Protein AF-A0A7X8MTZ6-F1 (afdb_monomer)

Nearest PDB structures (foldseek):
  8vc9-assembly3_E  TM=8.333E-01  e=2.270E+00  Leptospira interrogans serovar Copenhageni
  7zg0-assembly1_B  TM=5.672E-01  e=3.070E+00  Mus musculus
  7zg0-assembly1_A  TM=5.617E-01  e=3.680E+00  Mus musculus

Secondary structure (DSSP, 8-state):
------------TTSS--GGG--HHHHHHHHHHHHHHHHH--S-HHHHHHHHHHHHHHHHHHHHHH--

Structure (mmCIF, N/CA/C/O backbone):
data_AF-A0A7X8MTZ6-F1
#
_entry.id   AF-A0A7X8MTZ6-F1
#
loop_
_atom_site.group_PDB
_atom_site.id
_atom_site.type_symbol
_atom_site.label_atom_id
_atom_site.label_alt_id
_atom_site.label_comp_id
_atom_site.label_asym_id
_atom_site.label_entity_id
_atom_site.label_seq_id
_atom_site.pdbx_PDB_ins_code
_atom_site.Cartn_x
_atom_site.Cartn_y
_atom_site.Cartn_z
_atom_site.occupancy
_atom_site.B_iso_or_equiv
_atom_site.auth_seq_id
_atom_site.auth_comp_id
_atom_site.auth_asym_id
_atom_site.auth_atom_id
_atom_site.pdbx_PDB_model_num
ATOM 1 N N . MET A 1 1 ? -29.082 10.620 25.661 1.00 47.34 1 MET A N 1
ATOM 2 C CA . MET A 1 1 ? -28.166 11.291 24.724 1.00 47.34 1 MET A CA 1
ATOM 3 C C . MET A 1 1 ? -26.860 10.523 24.765 1.00 47.34 1 MET A C 1
ATOM 5 O O . MET A 1 1 ? -26.145 10.647 25.746 1.00 47.34 1 MET A O 1
ATOM 9 N N . ASN A 1 2 ? -26.633 9.652 23.782 1.00 43.53 2 ASN A N 1
ATOM 10 C CA . ASN A 1 2 ? -25.327 9.054 23.508 1.00 43.53 2 ASN A CA 1
ATOM 11 C C . ASN A 1 2 ? -24.969 9.494 22.089 1.00 43.53 2 ASN A C 1
ATOM 13 O O . ASN A 1 2 ? -25.205 8.781 21.118 1.00 43.53 2 ASN A O 1
ATOM 17 N N . ASP A 1 3 ? -24.506 10.734 22.004 1.00 49.31 3 ASP A N 1
ATOM 18 C CA . ASP A 1 3 ? -23.927 11.345 20.819 1.00 49.31 3 ASP A CA 1
ATOM 19 C C . ASP A 1 3 ? -22.465 10.906 20.737 1.00 49.31 3 ASP A C 1
ATOM 21 O O . ASP A 1 3 ? -21.659 11.337 21.557 1.00 49.31 3 ASP A O 1
ATOM 25 N N . ASN A 1 4 ? -22.166 9.980 19.824 1.00 55.62 4 ASN A N 1
ATOM 26 C CA . ASN A 1 4 ? -20.889 9.818 19.111 1.00 55.62 4 ASN A CA 1
ATOM 27 C C . ASN A 1 4 ? -20.918 8.484 18.353 1.00 55.62 4 ASN A C 1
ATOM 29 O O . ASN A 1 4 ? -20.267 7.513 18.737 1.00 55.62 4 ASN A O 1
ATOM 33 N N . VAL A 1 5 ? -21.699 8.431 17.270 1.00 55.69 5 VAL A N 1
ATOM 34 C CA . VAL A 1 5 ? -21.411 7.481 16.194 1.00 55.69 5 VAL A CA 1
ATOM 35 C C . VAL A 1 5 ? -20.468 8.189 15.228 1.00 55.69 5 VAL A C 1
ATOM 37 O O . VAL A 1 5 ? -20.766 9.255 14.694 1.00 55.69 5 VAL A O 1
ATOM 40 N N . VAL A 1 6 ? -19.272 7.624 15.147 1.00 55.25 6 VAL A N 1
ATOM 41 C CA . VAL A 1 6 ? -18.134 8.048 14.338 1.00 55.25 6 VAL A CA 1
ATOM 42 C C . VAL A 1 6 ? -18.573 8.181 12.879 1.00 55.25 6 VAL A C 1
ATOM 44 O O . VAL A 1 6 ? -19.411 7.409 12.415 1.00 55.25 6 VAL A O 1
ATOM 47 N N . GLY A 1 7 ? -18.055 9.214 12.210 1.00 54.50 7 GLY A N 1
ATOM 48 C CA . GLY A 1 7 ? -18.508 9.688 10.906 1.00 54.50 7 GLY A CA 1
ATOM 49 C C . GLY A 1 7 ? -18.772 8.576 9.897 1.00 54.50 7 GLY A C 1
ATOM 50 O O . GLY A 1 7 ? -17.961 7.671 9.721 1.00 54.50 7 GLY A O 1
ATOM 51 N N . SER A 1 8 ? -19.921 8.673 9.233 1.00 46.12 8 SER A N 1
ATOM 52 C CA . SER A 1 8 ? -20.286 7.855 8.084 1.00 46.12 8 SER A CA 1
ATOM 53 C C . SER A 1 8 ? -19.197 7.967 7.019 1.00 46.12 8 SER A C 1
ATOM 55 O O . SER A 1 8 ? -19.125 8.956 6.291 1.00 46.12 8 SER A O 1
ATOM 57 N N . GLY A 1 9 ? -18.318 6.969 6.967 1.00 53.72 9 GLY A N 1
ATOM 58 C CA . GLY A 1 9 ? -17.284 6.828 5.956 1.00 53.72 9 GLY A CA 1
ATOM 59 C C . GLY A 1 9 ? -17.907 6.496 4.608 1.00 53.72 9 GLY A C 1
ATOM 60 O O . GLY A 1 9 ? -17.914 5.343 4.179 1.00 53.72 9 GLY A O 1
ATOM 61 N N . GLU A 1 10 ? -18.401 7.509 3.900 1.00 45.69 10 GLU A N 1
ATOM 62 C CA . GLU A 1 10 ? -18.535 7.425 2.450 1.00 45.69 10 GLU A CA 1
ATOM 63 C C . GLU A 1 10 ? -17.135 7.548 1.836 1.00 45.69 10 GLU A C 1
ATOM 65 O O . GLU A 1 10 ? -16.781 8.538 1.201 1.00 45.69 10 GLU A O 1
ATOM 70 N N . ALA A 1 11 ? -16.312 6.511 2.027 1.00 52.28 11 ALA A N 1
ATOM 71 C CA . ALA A 1 11 ? -15.227 6.215 1.105 1.00 52.28 11 ALA A CA 1
ATOM 72 C C . ALA A 1 11 ? -15.900 5.810 -0.212 1.00 52.28 11 ALA A C 1
ATOM 74 O O . ALA A 1 11 ? -16.216 4.633 -0.432 1.00 52.28 11 ALA A O 1
ATOM 75 N N . GLY A 1 12 ? -16.247 6.831 -1.001 1.00 49.22 12 GLY A N 1
ATOM 76 C CA . GLY A 1 12 ? -16.827 6.696 -2.324 1.00 49.22 12 GLY A CA 1
ATOM 77 C C . GLY A 1 12 ? -15.963 5.775 -3.172 1.00 49.22 12 GLY A C 1
ATOM 78 O O . GLY A 1 12 ? -14.753 5.677 -2.983 1.00 49.22 12 GLY A O 1
ATOM 79 N N . GLN A 1 13 ? -16.601 5.082 -4.103 1.00 49.56 13 GLN A N 1
ATOM 80 C CA . GLN A 1 13 ? -16.001 4.048 -4.950 1.00 49.56 13 GLN A CA 1
ATOM 81 C C . GLN A 1 13 ? -14.850 4.571 -5.851 1.00 49.56 13 GLN A C 1
ATOM 83 O O . GLN A 1 13 ? -14.182 3.768 -6.490 1.00 49.56 13 GLN A O 1
ATOM 88 N N . ASP A 1 14 ? -14.563 5.881 -5.808 1.00 55.25 14 ASP A N 1
ATOM 89 C CA . ASP A 1 14 ? -13.438 6.593 -6.436 1.00 55.25 14 ASP A CA 1
ATOM 90 C 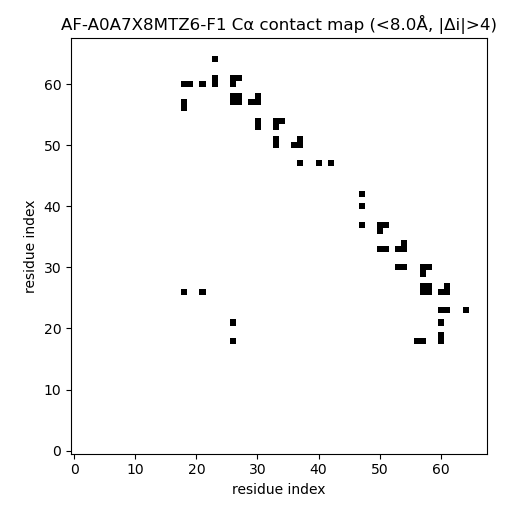C . ASP A 1 14 ? -12.361 7.081 -5.432 1.00 55.25 14 ASP A C 1
ATOM 92 O O . ASP A 1 14 ? -11.612 8.015 -5.715 1.00 55.25 14 ASP A O 1
ATOM 96 N N . ALA A 1 15 ? -12.273 6.506 -4.225 1.00 68.19 15 ALA A N 1
ATOM 97 C CA . ALA A 1 15 ? -11.323 6.962 -3.197 1.00 68.19 15 ALA A CA 1
ATOM 98 C C . ALA A 1 15 ? -9.844 6.796 -3.596 1.00 68.19 15 ALA A C 1
ATOM 100 O O . ALA A 1 15 ? -8.977 7.456 -3.021 1.00 68.19 15 ALA A O 1
ATOM 101 N N . PHE A 1 16 ? -9.552 5.941 -4.580 1.00 77.88 16 PHE A N 1
ATOM 102 C CA . PHE A 1 16 ? -8.191 5.648 -5.004 1.00 77.88 16 PHE A CA 1
ATOM 103 C C . PHE A 1 16 ? -8.041 5.706 -6.527 1.00 77.88 16 PHE A C 1
ATOM 105 O O . PHE A 1 16 ? -8.906 5.201 -7.244 1.00 77.88 16 PHE A O 1
ATOM 112 N N . PRO A 1 17 ? -6.925 6.251 -7.041 1.00 83.38 17 PRO A N 1
ATOM 113 C CA . PRO A 1 17 ? -6.620 6.178 -8.464 1.00 83.38 17 PRO A CA 1
ATOM 114 C C . PRO A 1 17 ? -6.430 4.720 -8.900 1.00 83.38 17 PRO A C 1
ATOM 116 O O . PRO A 1 17 ? -5.958 3.886 -8.120 1.00 83.38 17 PRO A O 1
ATOM 119 N N . ASP A 1 18 ? -6.753 4.411 -10.155 1.00 92.44 18 ASP A N 1
ATOM 120 C CA . ASP A 1 18 ? -6.513 3.086 -10.735 1.00 92.44 18 ASP A CA 1
ATOM 121 C C . ASP A 1 18 ? -5.030 2.690 -10.593 1.00 92.44 18 ASP A C 1
ATOM 123 O O . ASP A 1 18 ? -4.136 3.395 -11.072 1.00 92.44 18 ASP A O 1
ATOM 127 N N . VAL A 1 19 ? -4.765 1.547 -9.946 1.00 94.19 19 VAL A N 1
ATOM 128 C CA . VAL A 1 19 ? -3.409 1.028 -9.694 1.00 94.19 19 VAL A CA 1
ATOM 129 C C . VAL A 1 19 ? -2.611 0.819 -10.979 1.00 94.19 19 VAL A C 1
ATOM 131 O O . VAL A 1 19 ? -1.389 0.963 -10.973 1.00 94.19 19 VAL A O 1
ATOM 134 N N . HIS A 1 20 ? -3.277 0.535 -12.101 1.00 94.00 20 HIS A N 1
ATOM 135 C CA . HIS A 1 20 ? -2.604 0.313 -13.379 1.00 94.00 20 HIS A CA 1
ATOM 136 C C . HIS A 1 20 ? -1.951 1.589 -13.928 1.00 94.00 20 HIS A C 1
ATOM 138 O O . HIS A 1 20 ? -1.002 1.515 -14.710 1.00 94.00 20 HIS A O 1
ATOM 144 N N . THR A 1 21 ? -2.392 2.760 -13.463 1.00 94.88 21 THR A N 1
ATOM 145 C CA . THR A 1 21 ? -1.816 4.059 -13.838 1.00 94.88 21 THR A CA 1
ATOM 146 C C . THR A 1 21 ? -0.570 4.425 -13.025 1.00 94.88 21 THR A C 1
ATOM 148 O O . THR A 1 21 ? 0.153 5.348 -13.399 1.00 94.88 21 THR A O 1
ATOM 151 N N . LEU A 1 22 ? -0.286 3.698 -11.937 1.00 96.31 22 LEU A N 1
ATOM 152 C CA . LEU A 1 22 ? 0.804 4.013 -11.016 1.00 96.31 22 LEU A CA 1
ATOM 153 C C . LEU A 1 22 ? 2.159 3.503 -11.522 1.00 96.31 22 LEU A C 1
ATOM 155 O O . LEU A 1 22 ? 2.282 2.386 -12.050 1.00 96.31 22 LEU A O 1
ATOM 159 N N . SER A 1 23 ? 3.201 4.307 -11.292 1.00 97.06 23 SER A N 1
ATOM 160 C CA . SER A 1 23 ? 4.593 3.854 -11.351 1.00 97.06 23 SER A CA 1
ATOM 161 C C . SER A 1 23 ? 4.910 2.903 -10.191 1.00 97.06 23 SER A C 1
ATOM 163 O O . SER A 1 23 ? 4.189 2.869 -9.192 1.00 97.06 23 SER A O 1
ATOM 165 N N . TYR A 1 24 ? 6.008 2.149 -10.292 1.00 96.88 24 TYR A N 1
ATOM 166 C CA . TYR A 1 24 ? 6.460 1.266 -9.210 1.00 96.88 24 TYR A CA 1
ATOM 167 C C . TYR A 1 24 ? 6.635 2.016 -7.880 1.00 96.88 24 TYR A C 1
ATOM 169 O O . TYR A 1 24 ? 6.132 1.583 -6.848 1.00 96.88 24 TYR A O 1
ATOM 177 N N . GLU A 1 25 ? 7.302 3.174 -7.897 1.00 97.94 25 GLU A N 1
ATOM 178 C CA . GLU A 1 25 ? 7.540 3.957 -6.678 1.00 97.94 25 GLU A CA 1
ATOM 179 C C . GLU A 1 25 ? 6.241 4.496 -6.073 1.00 97.94 25 GLU A C 1
ATOM 181 O O . GLU A 1 25 ? 6.088 4.499 -4.852 1.00 97.94 25 GLU A O 1
ATOM 186 N N . GLN A 1 26 ? 5.290 4.915 -6.912 1.00 97.62 26 GLN A N 1
ATOM 187 C CA . GLN A 1 26 ? 3.976 5.364 -6.454 1.00 97.62 26 GLN A CA 1
ATOM 188 C C . GLN A 1 26 ? 3.194 4.212 -5.818 1.00 97.62 26 GLN A C 1
ATOM 190 O O . GLN A 1 26 ? 2.725 4.359 -4.691 1.00 97.62 26 GLN A O 1
ATOM 195 N N . ALA A 1 27 ? 3.124 3.059 -6.492 1.00 97.69 27 ALA A N 1
ATOM 196 C CA . ALA A 1 27 ? 2.441 1.874 -5.981 1.00 97.69 27 ALA A CA 1
ATOM 197 C C . ALA A 1 27 ? 3.057 1.391 -4.658 1.00 97.69 27 ALA A C 1
ATOM 199 O O . ALA A 1 27 ? 2.339 1.131 -3.695 1.00 97.69 27 ALA A O 1
ATOM 200 N N . ARG A 1 28 ? 4.393 1.358 -4.568 1.00 98.19 28 ARG A N 1
ATOM 201 C CA . ARG A 1 28 ? 5.121 0.980 -3.350 1.00 98.19 28 ARG A CA 1
ATOM 202 C C . ARG A 1 28 ? 4.856 1.941 -2.194 1.00 98.19 28 ARG A C 1
ATOM 204 O O . ARG A 1 28 ? 4.647 1.494 -1.069 1.00 98.19 28 ARG A O 1
ATOM 211 N N . ASN A 1 29 ? 4.902 3.248 -2.443 1.00 98.12 29 ASN A N 1
ATOM 212 C CA . ASN A 1 29 ? 4.664 4.242 -1.398 1.00 98.12 29 ASN A CA 1
ATOM 213 C C . ASN A 1 29 ? 3.225 4.158 -0.884 1.00 98.12 29 ASN A C 1
ATOM 215 O O . ASN A 1 29 ? 3.008 4.162 0.324 1.00 98.12 29 ASN A O 1
ATOM 219 N N . GLU A 1 30 ? 2.254 4.014 -1.783 1.00 97.44 30 GLU A N 1
ATOM 220 C CA . GLU A 1 30 ? 0.858 3.858 -1.390 1.00 97.44 30 GLU A CA 1
ATOM 221 C C . GLU A 1 30 ? 0.610 2.546 -0.631 1.00 97.44 30 GLU A C 1
ATOM 223 O O . GLU A 1 30 ? -0.150 2.533 0.338 1.00 97.44 30 GLU A O 1
ATOM 228 N N . LEU A 1 31 ? 1.292 1.456 -1.002 1.00 98.06 31 LEU A N 1
ATOM 229 C CA . LEU A 1 31 ? 1.206 0.179 -0.290 1.00 98.06 31 LEU A CA 1
ATOM 230 C C . LEU A 1 31 ? 1.698 0.319 1.153 1.00 98.06 31 LEU A C 1
ATOM 232 O O . LEU A 1 31 ? 1.046 -0.161 2.077 1.00 98.06 31 LEU A O 1
ATOM 236 N N . ILE A 1 32 ? 2.814 1.022 1.359 1.00 98.19 32 ILE A N 1
ATOM 237 C CA . ILE A 1 32 ? 3.353 1.297 2.697 1.00 98.19 32 ILE A CA 1
ATOM 238 C C . ILE A 1 32 ? 2.340 2.079 3.539 1.00 98.19 32 ILE A C 1
ATOM 240 O O . ILE A 1 32 ? 2.103 1.721 4.691 1.00 98.19 32 ILE A O 1
ATOM 244 N N . GLU A 1 33 ? 1.730 3.129 2.986 1.00 97.25 33 GLU A N 1
ATOM 245 C CA . GLU A 1 33 ? 0.727 3.909 3.719 1.00 97.25 33 GLU A CA 1
ATOM 246 C C . GLU A 1 33 ? -0.542 3.095 4.006 1.00 97.25 33 GLU A C 1
ATOM 248 O O . GLU A 1 33 ? -1.067 3.148 5.115 1.00 97.25 33 GLU A O 1
ATOM 253 N N . THR A 1 34 ? -0.984 2.271 3.055 1.00 96.44 34 THR A N 1
ATOM 254 C CA . THR A 1 34 ? -2.121 1.352 3.227 1.00 96.44 34 THR A CA 1
ATOM 255 C C . THR A 1 34 ? -1.879 0.375 4.378 1.00 96.44 34 THR A C 1
ATOM 257 O O . THR A 1 34 ? -2.737 0.218 5.247 1.00 96.44 34 THR A O 1
ATOM 260 N N . VAL A 1 35 ? -0.692 -0.238 4.440 1.00 97.75 35 VAL A N 1
ATOM 261 C CA . VAL A 1 35 ? -0.314 -1.152 5.529 1.00 97.75 35 VAL A CA 1
ATOM 262 C C . VAL A 1 35 ? -0.284 -0.425 6.871 1.00 97.75 35 VAL A C 1
ATOM 264 O O . VAL A 1 35 ? -0.885 -0.911 7.824 1.00 97.75 35 VAL A O 1
ATOM 267 N N . LYS A 1 36 ? 0.321 0.767 6.950 1.00 97.31 36 LYS A N 1
ATOM 268 C CA . LYS A 1 36 ? 0.330 1.563 8.191 1.00 97.31 36 LYS A CA 1
ATOM 269 C C . LYS A 1 36 ? -1.082 1.856 8.694 1.00 97.31 36 LYS A C 1
ATOM 271 O O . LYS A 1 36 ? -1.342 1.768 9.889 1.00 97.31 36 LYS A O 1
ATOM 276 N N . ILE A 1 37 ? -1.993 2.209 7.789 1.00 94.94 37 ILE A N 1
ATOM 277 C CA . ILE A 1 37 ? -3.393 2.489 8.116 1.00 94.94 37 ILE A CA 1
ATOM 278 C C . ILE A 1 37 ? -4.082 1.238 8.686 1.00 94.94 37 ILE A C 1
ATOM 280 O O . ILE A 1 37 ? -4.753 1.327 9.716 1.00 94.94 37 ILE A O 1
ATOM 284 N N . LEU A 1 38 ? -3.869 0.069 8.075 1.00 96.00 38 LEU A N 1
ATOM 285 C CA . LEU A 1 38 ? -4.382 -1.210 8.577 1.00 96.00 38 LEU A CA 1
ATOM 286 C C . LEU A 1 38 ? -3.799 -1.572 9.954 1.00 96.00 38 LEU A C 1
ATOM 288 O O . LEU A 1 38 ? -4.537 -2.007 10.836 1.00 96.00 38 LE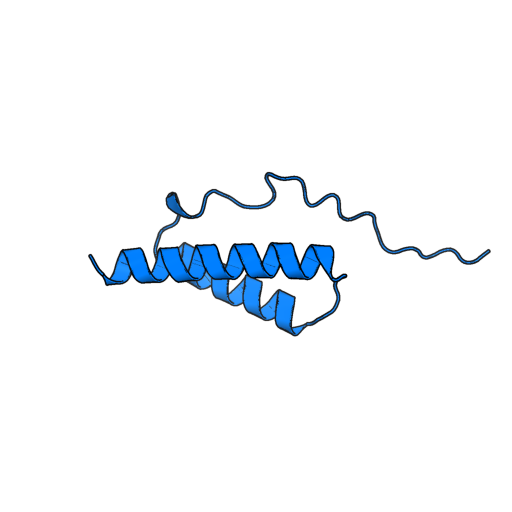U A O 1
ATOM 292 N N . GLU A 1 39 ? -2.499 -1.351 10.165 1.00 97.12 39 GLU A N 1
ATOM 293 C CA . GLU A 1 39 ? -1.799 -1.640 11.426 1.00 97.12 39 GLU A CA 1
ATOM 294 C C . GLU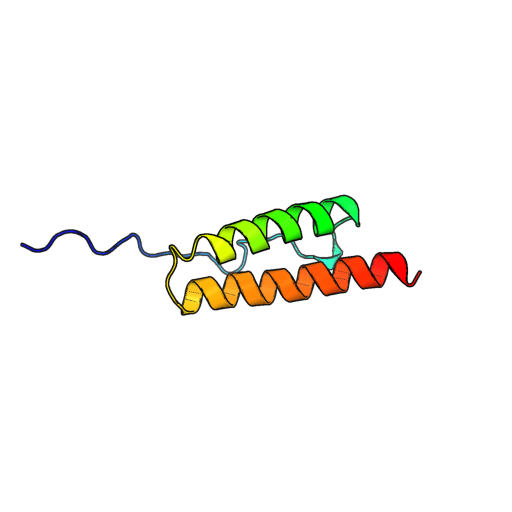 A 1 39 ? -2.290 -0.789 12.604 1.00 97.12 39 GLU A C 1
ATOM 296 O O . GLU A 1 39 ? -2.253 -1.246 13.748 1.00 97.12 39 GLU A O 1
ATOM 301 N N . LEU A 1 40 ? -2.786 0.428 12.348 1.00 96.25 40 LEU A N 1
ATOM 302 C CA . LEU A 1 40 ? -3.405 1.256 13.387 1.00 96.25 40 LEU A CA 1
ATOM 303 C C . LEU A 1 40 ? -4.687 0.616 13.941 1.00 96.25 40 LEU A C 1
ATOM 305 O O . LEU A 1 40 ? -5.023 0.839 15.104 1.00 96.25 40 LEU A O 1
ATOM 309 N N . GLY A 1 41 ? -5.411 -0.159 13.124 1.00 92.00 41 GLY A N 1
ATOM 310 C CA . GLY A 1 41 ? -6.609 -0.891 13.546 1.00 92.00 41 GLY A CA 1
ATOM 311 C C . GLY A 1 41 ? -7.757 -0.003 14.042 1.00 92.00 41 GLY A C 1
ATOM 312 O O . GLY A 1 41 ? -8.604 -0.461 14.804 1.00 92.00 41 GLY A O 1
ATOM 313 N N . GLN A 1 42 ? -7.782 1.275 13.650 1.00 92.62 42 GLN A N 1
ATOM 314 C CA . GLN A 1 42 ? -8.754 2.264 14.140 1.00 92.62 42 GLN A CA 1
ATOM 315 C C . GLN A 1 42 ? -10.052 2.330 13.313 1.00 92.62 42 GLN A C 1
ATOM 317 O O . GLN A 1 42 ? -10.868 3.219 13.549 1.00 92.62 42 GLN A O 1
ATOM 322 N N . MET A 1 43 ? -10.254 1.408 12.366 1.00 93.62 43 MET A N 1
ATOM 323 C CA . MET A 1 43 ? -11.402 1.395 11.452 1.00 93.62 43 MET A CA 1
ATOM 324 C C . MET A 1 43 ? -12.290 0.156 11.617 1.00 93.62 43 MET A C 1
ATOM 326 O O . MET A 1 43 ? -11.884 -0.863 12.180 1.00 93.62 43 MET A O 1
ATOM 330 N N . GLY A 1 44 ? -13.527 0.257 11.126 1.00 94.00 44 GLY A N 1
ATOM 331 C CA . GLY A 1 44 ? -14.475 -0.858 11.112 1.00 94.00 44 GLY A CA 1
ATOM 332 C C . GLY A 1 44 ? -14.085 -1.950 10.110 1.00 94.00 44 GLY A C 1
ATOM 333 O O . GLY A 1 44 ? -13.289 -1.721 9.205 1.00 94.00 44 GLY A O 1
ATOM 334 N N . LEU A 1 45 ? -14.680 -3.139 10.243 1.00 94.62 45 LEU A N 1
ATOM 335 C CA . LEU A 1 45 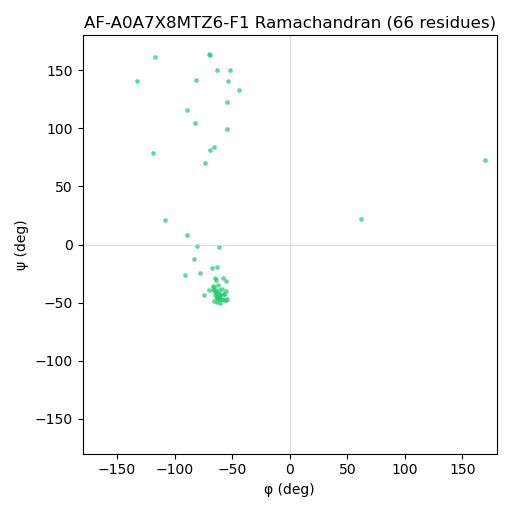? -14.369 -4.296 9.392 1.00 94.62 45 LEU A CA 1
ATOM 336 C C . LEU A 1 45 ? -14.535 -4.001 7.892 1.00 94.62 45 LEU A C 1
ATOM 338 O O . LEU A 1 45 ? -13.635 -4.307 7.118 1.00 94.62 45 LEU A O 1
ATOM 342 N N . ASP A 1 46 ? -15.654 -3.394 7.490 1.00 93.31 46 ASP A N 1
ATOM 343 C CA . ASP A 1 46 ? -15.924 -3.095 6.077 1.00 93.31 46 ASP A CA 1
ATOM 344 C C . ASP A 1 46 ? -14.895 -2.124 5.480 1.00 93.31 46 ASP A C 1
ATOM 346 O O . ASP A 1 46 ? -14.524 -2.236 4.315 1.00 93.31 46 ASP A O 1
ATOM 350 N N . GLU A 1 47 ? -14.404 -1.176 6.279 1.00 90.50 47 GLU A N 1
ATOM 351 C CA . GLU A 1 47 ? -13.364 -0.235 5.864 1.00 90.50 47 GLU A CA 1
ATOM 352 C C . GLU A 1 47 ? -11.993 -0.922 5.801 1.00 90.50 47 GLU A C 1
ATOM 354 O O . GLU A 1 47 ? -11.299 -0.798 4.792 1.00 90.50 47 GLU A O 1
ATOM 359 N N . SER A 1 48 ? -11.655 -1.744 6.801 1.00 94.00 48 SER A N 1
ATOM 360 C CA . SER A 1 48 ? -10.445 -2.579 6.799 1.00 94.00 48 SER A CA 1
ATOM 361 C C . SER A 1 48 ? -10.368 -3.478 5.566 1.00 94.00 48 SER A C 1
ATOM 363 O O . SER A 1 48 ? -9.296 -3.628 4.986 1.00 94.00 48 SER A O 1
ATOM 365 N N . LEU A 1 49 ? -11.494 -4.055 5.130 1.00 95.69 49 LEU A N 1
ATOM 366 C CA . LEU A 1 49 ? -11.540 -4.890 3.928 1.00 95.69 49 LEU A CA 1
ATOM 367 C C . LEU A 1 49 ? -11.230 -4.089 2.657 1.00 95.69 49 LEU A C 1
ATOM 369 O O . LEU A 1 49 ? -10.454 -4.561 1.832 1.00 95.69 49 LEU A O 1
ATOM 373 N N . LYS A 1 50 ? -11.735 -2.855 2.527 1.00 93.25 50 LYS A N 1
ATOM 374 C CA . LYS A 1 50 ? -11.405 -1.982 1.384 1.00 93.25 50 LYS A CA 1
ATOM 375 C C . LYS A 1 50 ? -9.912 -1.658 1.319 1.00 93.25 50 LYS A C 1
ATOM 377 O O . LYS A 1 50 ? -9.314 -1.713 0.247 1.00 93.25 50 LYS A O 1
ATOM 382 N N . TYR A 1 51 ? -9.302 -1.325 2.458 1.00 95.56 51 TYR A N 1
ATOM 383 C CA . TYR A 1 51 ? -7.861 -1.064 2.521 1.00 95.56 51 TYR A CA 1
ATOM 384 C C . TYR A 1 51 ? -7.040 -2.328 2.252 1.00 95.56 51 TYR A C 1
ATOM 386 O O . TYR A 1 51 ? -6.009 -2.252 1.589 1.00 95.56 51 TYR A O 1
ATOM 394 N N . TRP A 1 52 ? -7.506 -3.494 2.701 1.00 96.00 52 TRP A N 1
ATOM 395 C CA . TRP A 1 52 ? -6.864 -4.766 2.382 1.00 96.00 52 TRP A CA 1
ATOM 396 C C . TRP A 1 52 ? -6.898 -5.061 0.874 1.00 96.00 52 TRP A C 1
ATOM 398 O O . TRP A 1 52 ? -5.847 -5.301 0.284 1.00 96.00 52 TRP A O 1
ATOM 408 N N . GLU A 1 53 ? -8.060 -4.945 0.224 1.00 96.50 53 GLU A N 1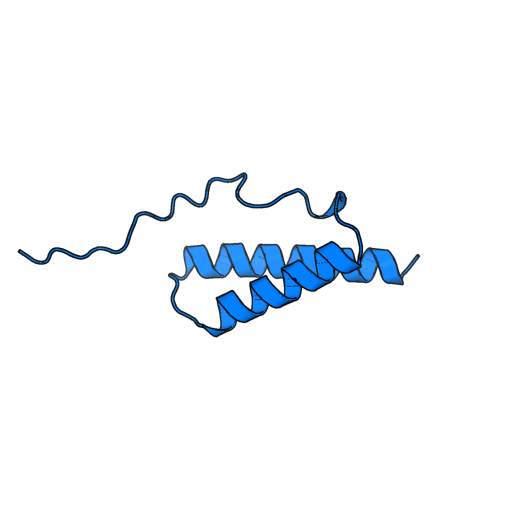
ATOM 409 C CA . GLU A 1 53 ? -8.195 -5.132 -1.231 1.00 96.50 53 GLU A CA 1
ATOM 410 C C . GLU A 1 53 ? -7.317 -4.148 -2.018 1.00 96.50 53 GLU A C 1
ATOM 412 O O . GLU A 1 53 ? -6.692 -4.515 -3.019 1.00 96.50 53 GLU A O 1
ATOM 417 N N . ARG A 1 54 ? -7.216 -2.897 -1.544 1.00 96.50 54 ARG A N 1
ATOM 418 C CA . ARG A 1 54 ? -6.296 -1.905 -2.111 1.00 96.50 54 ARG A CA 1
ATOM 419 C C . ARG A 1 54 ? -4.838 -2.340 -1.960 1.00 96.50 54 ARG A C 1
ATOM 421 O O . ARG A 1 54 ? -4.082 -2.237 -2.925 1.00 96.50 54 ARG A O 1
ATOM 428 N N . GLY A 1 55 ? -4.454 -2.843 -0.789 1.00 97.56 55 GLY A N 1
ATOM 429 C CA . GLY A 1 55 ? -3.117 -3.372 -0.519 1.00 97.56 55 GLY A CA 1
ATOM 430 C C . GLY A 1 55 ? -2.737 -4.505 -1.473 1.00 97.56 55 GLY A C 1
ATOM 431 O O . GLY A 1 55 ? -1.683 -4.441 -2.103 1.00 97.56 55 GLY A O 1
ATOM 432 N N . GLU A 1 56 ? -3.629 -5.478 -1.668 1.00 98.25 56 GLU A N 1
ATOM 433 C CA . GLU A 1 56 ? -3.419 -6.590 -2.608 1.00 98.25 56 GLU A CA 1
ATOM 434 C C . GLU A 1 56 ? -3.237 -6.095 -4.052 1.00 98.25 56 GLU A C 1
ATOM 436 O 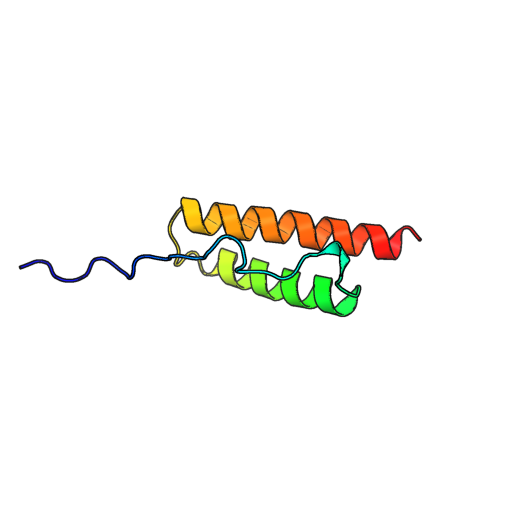O . GLU A 1 56 ? -2.343 -6.542 -4.775 1.00 98.25 56 GLU A O 1
ATOM 441 N N . ALA A 1 57 ? -4.050 -5.126 -4.484 1.00 97.81 57 ALA A N 1
ATOM 442 C CA . ALA A 1 57 ? -3.939 -4.549 -5.821 1.00 97.81 57 ALA A CA 1
ATOM 443 C C . ALA A 1 57 ? -2.605 -3.807 -6.037 1.00 97.81 57 ALA A C 1
ATOM 445 O O . ALA A 1 57 ? -2.003 -3.916 -7.108 1.00 97.81 57 ALA A O 1
ATOM 446 N N . LEU A 1 58 ? -2.126 -3.076 -5.026 1.00 98.19 58 LEU A N 1
ATOM 447 C CA . LEU A 1 58 ? -0.846 -2.366 -5.067 1.00 98.19 58 LEU A CA 1
ATOM 448 C C . LEU A 1 58 ? 0.351 -3.324 -5.039 1.00 98.19 58 LEU A C 1
ATOM 450 O O . LEU A 1 58 ? 1.323 -3.093 -5.761 1.00 98.19 58 LEU A O 1
ATOM 454 N N . ALA A 1 59 ? 0.281 -4.400 -4.251 1.00 98.12 59 ALA A N 1
ATOM 455 C CA . ALA A 1 59 ? 1.309 -5.438 -4.211 1.00 98.12 59 ALA A CA 1
ATOM 456 C C . ALA A 1 59 ? 1.467 -6.102 -5.584 1.00 98.12 59 ALA A C 1
ATOM 458 O O . ALA A 1 59 ? 2.564 -6.098 -6.143 1.00 98.12 59 ALA A O 1
ATOM 459 N N . ARG A 1 60 ? 0.354 -6.529 -6.193 1.00 97.88 60 ARG A N 1
ATOM 460 C CA . ARG A 1 60 ? 0.346 -7.083 -7.553 1.00 97.88 60 ARG A CA 1
ATOM 461 C C . ARG A 1 60 ? 0.917 -6.108 -8.582 1.00 97.88 60 ARG A C 1
ATOM 463 O O . ARG A 1 60 ? 1.708 -6.504 -9.429 1.00 97.88 60 ARG A O 1
ATOM 470 N N . ARG A 1 61 ? 0.575 -4.816 -8.501 1.00 97.00 61 ARG A N 1
ATOM 471 C CA . ARG A 1 61 ? 1.152 -3.799 -9.395 1.00 97.00 61 ARG A CA 1
ATOM 472 C C . ARG A 1 61 ? 2.670 -3.682 -9.233 1.00 97.00 61 ARG A C 1
ATOM 474 O O . ARG A 1 61 ? 3.369 -3.481 -10.223 1.00 97.00 61 ARG A O 1
ATOM 481 N N . CYS A 1 62 ? 3.178 -3.769 -8.003 1.00 97.81 62 CYS A N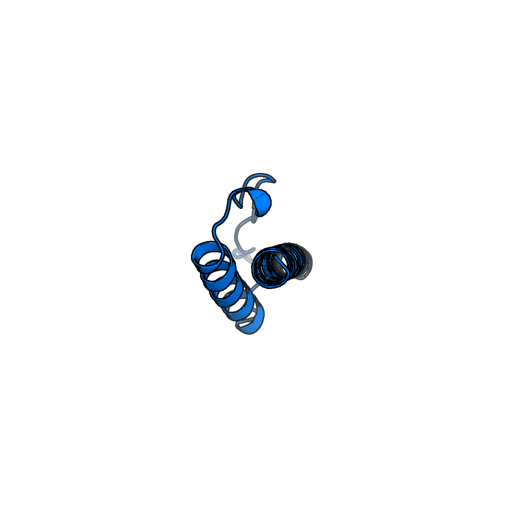 1
ATOM 482 C CA . CYS A 1 62 ? 4.618 -3.770 -7.747 1.00 97.81 62 CYS A CA 1
ATOM 483 C C . CYS A 1 62 ? 5.297 -4.986 -8.389 1.00 97.81 62 CYS A C 1
ATOM 485 O O . CYS A 1 62 ? 6.331 -4.816 -9.027 1.00 97.81 62 CYS A O 1
ATOM 48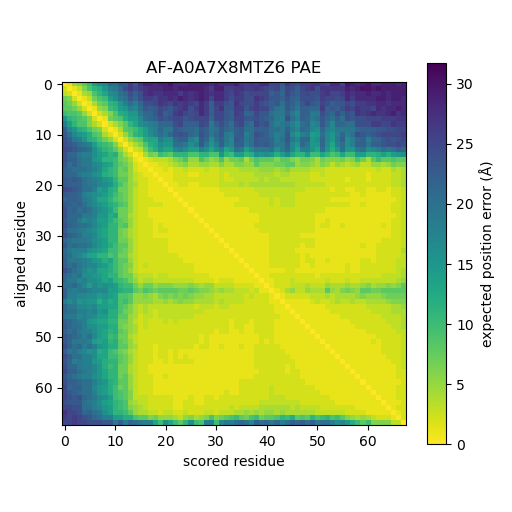7 N N . GLU A 1 63 ? 4.709 -6.176 -8.255 1.00 97.44 63 GLU A N 1
ATOM 488 C CA . GLU A 1 63 ? 5.208 -7.417 -8.867 1.00 97.44 63 GLU A CA 1
ATOM 489 C C . GLU A 1 63 ? 5.222 -7.325 -10.400 1.00 97.44 63 GLU A C 1
ATOM 491 O O . GLU A 1 63 ? 6.258 -7.561 -11.016 1.00 97.44 63 GLU A O 1
ATOM 496 N N . GLU A 1 64 ? 4.135 -6.846 -11.015 1.00 96.62 64 GLU A N 1
ATOM 497 C CA . GLU A 1 64 ? 4.035 -6.637 -12.470 1.00 96.62 64 GLU A CA 1
ATOM 498 C C . GLU A 1 64 ? 5.148 -5.727 -13.032 1.00 96.62 64 GLU A C 1
ATOM 500 O O . GLU A 1 64 ? 5.553 -5.887 -14.181 1.00 96.62 64 GLU A O 1
ATOM 505 N N . HIS A 1 65 ? 5.637 -4.757 -12.250 1.00 95.75 65 HIS A N 1
ATOM 506 C CA . HIS A 1 65 ? 6.760 -3.893 -12.646 1.00 95.75 65 HIS A CA 1
ATOM 507 C C . HIS A 1 65 ? 8.131 -4.571 -12.521 1.00 95.75 65 HIS A C 1
ATOM 509 O O . HIS A 1 65 ? 9.070 -4.132 -13.180 1.00 95.75 65 HIS A O 1
ATOM 515 N N . LEU A 1 66 ? 8.271 -5.578 -11.654 1.00 94.38 66 LEU A N 1
ATOM 516 C CA . LEU A 1 66 ? 9.530 -6.294 -11.412 1.00 94.38 66 LEU A CA 1
ATOM 517 C C . LEU A 1 66 ? 9.702 -7.514 -12.324 1.00 94.38 66 LEU A C 1
ATOM 519 O O . LEU A 1 66 ? 10.835 -7.898 -12.607 1.00 94.38 66 LEU A O 1
ATOM 523 N N . ASP A 1 67 ? 8.596 -8.095 -12.783 1.00 90.56 67 ASP A N 1
ATOM 524 C CA . ASP A 1 67 ? 8.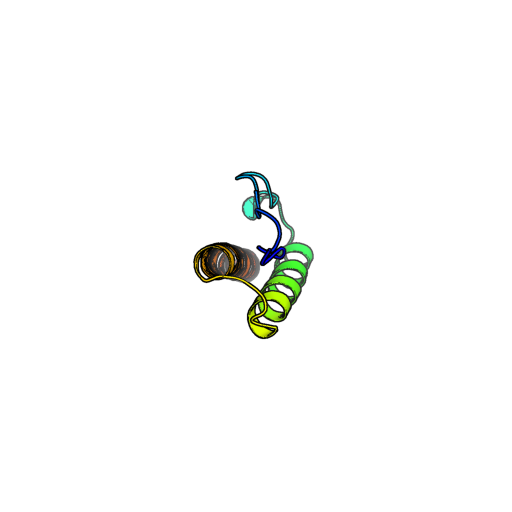576 -9.251 -13.685 1.00 90.56 67 ASP A CA 1
ATOM 525 C C . ASP A 1 67 ? 8.813 -8.882 -15.170 1.00 90.56 67 ASP A C 1
ATOM 527 O O . ASP A 1 67 ? 8.830 -9.769 -16.030 1.00 90.56 67 ASP A O 1
ATOM 531 N N . GLY A 1 68 ? 8.977 -7.586 -15.480 1.00 63.44 68 GLY A N 1
ATOM 532 C CA . GLY A 1 68 ? 9.169 -7.024 -16.829 1.00 63.44 68 GLY A CA 1
ATOM 533 C C . GLY A 1 68 ? 10.617 -6.838 -17.275 1.00 63.44 68 GLY A C 1
ATOM 534 O O . GLY A 1 68 ? 11.481 -6.509 -16.433 1.00 63.44 68 GLY A O 1
#

Solvent-accessible surface area (backbone atoms only — not comparable to full-atom values): 4243 Å² total; per-residue (Å²): 139,88,91,79,80,76,77,85,79,76,74,49,99,73,76,63,80,66,58,88,78,48,51,55,69,54,27,49,52,51,32,54,52,39,50,54,57,58,70,66,63,85,66,55,70,76,55,48,49,53,46,46,56,49,34,54,50,24,50,51,48,38,48,60,62,66,78,103

InterPro domains:
  IPR003761 Exonuclease VII, small subunit [PF02609] (24-67)
  IPR003761 Exonuclease VII, small subunit [PTHR34137] (19-67)
  IPR003761 Exonuclease VII, small subunit [TIGR01280] (23-67)
  IPR037004 Exonuclease VII, small subunit superfamily [G3DSA:1.10.287.1040] (20-68)
  IPR037004 Exonuclease VII, small subunit superfamily [SSF116842] (17-67)

Sequence (68 aa):
MNDNVVGSGEAGQDAFPDVHTLSYEQARNELIETVKILELGQMGLDESLKYWERGEALARRCEEHLDG

Foldseek 3Di:
DPPDDDDDPCCDPPVDDDLLPDDLVRLVVLLVVLVVVLVVVPDDPVVNVVSVVSNVSSVVSNVVNVVD

Mean predicted aligned error: 8.23 Å

Organism: NCBI:txid1610489

pLDDT: mean 85.35, std 18.58, range [43.53, 98.25]

Radius of gyration: 14.5 Å; Cα contacts (8 Å, |Δi|>4): 33; chains: 1; bounding box: 38×21×42 Å